Protein AF-A0A1Y2HPD4-F1 (afdb_monomer_lite)

pLDDT: mean 91.32, std 12.82, range [37.84, 98.69]

Sequence (115 aa):
SNASTSTDLTPRTFRANPGFVDLLHATLREHAHLDPELVALAEHQKIGWLHLADARNPPPWGRIPDPDDIVGSVLIGDNGKIVPGSYQRMPTHRLVSGQGLFVLSAYLHGKLVEQ

Structure (mmCIF, N/CA/C/O backbone):
data_AF-A0A1Y2HPD4-F1
#
_entry.id   AF-A0A1Y2HPD4-F1
#
loop_
_atom_site.group_PDB
_atom_site.id
_atom_site.type_symbol
_atom_site.label_atom_id
_atom_site.label_alt_id
_atom_site.label_comp_id
_atom_site.label_asym_id
_atom_site.label_entity_id
_atom_site.label_seq_id
_atom_site.pdbx_PDB_ins_code
_atom_site.Cartn_x
_atom_site.Cartn_y
_atom_site.Cartn_z
_atom_site.occupancy
_atom_site.B_iso_or_equiv
_atom_site.auth_seq_id
_atom_site.auth_comp_id
_atom_site.auth_asym_id
_atom_site.auth_atom_id
_atom_site.pdbx_PDB_model_num
ATOM 1 N N . SER A 1 1 ? -18.745 15.132 37.883 1.00 39.41 1 SER A N 1
ATOM 2 C CA . SER A 1 1 ? -18.131 13.896 37.364 1.00 39.41 1 SER A CA 1
ATOM 3 C C . SER A 1 1 ? -18.047 14.014 35.852 1.00 39.41 1 SER A C 1
ATOM 5 O O . SER A 1 1 ? -19.057 13.868 35.181 1.00 39.41 1 SER A O 1
ATOM 7 N N . ASN A 1 2 ? -16.879 14.360 35.307 1.00 37.84 2 ASN A N 1
ATOM 8 C CA . ASN A 1 2 ? -16.682 14.352 33.856 1.00 37.84 2 ASN A CA 1
ATOM 9 C C . ASN A 1 2 ? -16.392 12.915 33.429 1.00 37.84 2 ASN A C 1
ATOM 11 O O . ASN A 1 2 ? -15.346 12.368 33.767 1.00 37.84 2 ASN A O 1
ATOM 15 N N . ALA A 1 3 ? -17.345 12.295 32.738 1.00 42.41 3 ALA A N 1
ATOM 16 C CA . ALA A 1 3 ? -17.123 11.033 32.058 1.00 42.41 3 ALA A CA 1
ATOM 17 C C . ALA A 1 3 ? -16.215 11.304 30.853 1.00 42.41 3 ALA A C 1
ATOM 19 O O . ALA A 1 3 ? -16.660 11.826 29.835 1.00 42.41 3 ALA A O 1
ATOM 20 N N . SER A 1 4 ? -14.930 10.991 30.988 1.00 45.44 4 SER A N 1
ATOM 21 C CA . SER A 1 4 ? -14.013 10.926 29.856 1.00 45.44 4 SER A CA 1
ATOM 22 C C . SER A 1 4 ? -14.484 9.803 28.933 1.00 45.44 4 SER A C 1
ATOM 24 O O . SER A 1 4 ? -14.279 8.627 29.232 1.00 45.44 4 SER A O 1
ATOM 26 N N . THR A 1 5 ? -15.138 10.137 27.820 1.00 44.66 5 THR A N 1
ATOM 27 C CA . THR A 1 5 ? -15.366 9.201 26.712 1.00 44.66 5 THR A CA 1
ATOM 28 C C . THR A 1 5 ? -14.022 8.909 26.060 1.00 44.66 5 THR A C 1
ATOM 30 O O . THR A 1 5 ? -13.652 9.525 25.060 1.00 44.66 5 THR A O 1
ATOM 33 N N . SER A 1 6 ? -13.259 7.996 26.662 1.00 49.34 6 SER A N 1
ATOM 34 C CA . SER A 1 6 ? -12.115 7.374 26.007 1.00 49.34 6 SER A CA 1
ATOM 35 C C . SER A 1 6 ? -12.643 6.641 24.778 1.00 49.34 6 SER A C 1
ATOM 37 O O . SER A 1 6 ? -13.190 5.543 24.868 1.00 49.34 6 SER A O 1
ATOM 39 N N . THR A 1 7 ? -12.557 7.303 23.628 1.00 59.41 7 THR A N 1
ATOM 40 C CA . THR A 1 7 ? -12.887 6.730 22.322 1.00 59.41 7 THR A CA 1
ATOM 41 C C . THR A 1 7 ? -11.646 5.991 21.845 1.00 59.41 7 THR A C 1
ATOM 43 O O . THR A 1 7 ? -11.027 6.367 20.856 1.00 59.41 7 THR A O 1
ATOM 46 N N . ASP A 1 8 ? -11.205 5.013 22.635 1.00 72.50 8 ASP A N 1
ATOM 47 C CA . ASP A 1 8 ? -9.961 4.304 22.376 1.00 72.50 8 ASP A CA 1
ATOM 48 C C . ASP A 1 8 ? -10.160 3.464 21.108 1.00 72.50 8 ASP A C 1
ATOM 50 O O . ASP A 1 8 ? -10.920 2.482 21.090 1.00 72.50 8 ASP A O 1
ATOM 54 N N . LEU A 1 9 ? -9.566 3.919 20.002 1.00 82.75 9 LEU A N 1
ATOM 55 C CA . LEU A 1 9 ? -9.619 3.247 18.710 1.00 82.75 9 LEU A CA 1
ATOM 56 C C . LEU A 1 9 ? -8.718 2.013 18.787 1.00 82.75 9 LEU A C 1
ATOM 58 O O . LEU A 1 9 ? -7.550 2.042 18.416 1.00 82.75 9 LEU A O 1
ATOM 62 N N . THR A 1 10 ? -9.274 0.918 19.296 1.00 89.12 10 THR A N 1
ATOM 63 C CA . THR A 1 10 ? -8.575 -0.361 19.441 1.00 89.12 10 THR A CA 1
ATOM 64 C C . THR A 1 10 ? -9.085 -1.364 18.409 1.00 89.12 10 THR A C 1
ATOM 66 O O . THR A 1 10 ? -10.231 -1.257 17.957 1.00 89.12 10 THR A O 1
ATOM 69 N N . PRO A 1 11 ? -8.327 -2.432 18.102 1.00 89.88 11 PRO A N 1
ATOM 70 C CA . PRO A 1 11 ? -8.824 -3.515 17.250 1.00 89.88 11 PRO A CA 1
ATOM 71 C C . PRO A 1 11 ? -10.131 -4.149 17.752 1.00 89.88 11 PRO A C 1
ATOM 73 O O . PRO A 1 11 ? -10.902 -4.693 16.968 1.00 89.88 11 PRO A O 1
ATOM 76 N N . ARG A 1 12 ? -10.393 -4.094 19.066 1.00 91.56 12 ARG A N 1
ATOM 77 C CA . ARG A 1 12 ? -11.596 -4.664 19.690 1.00 91.56 12 ARG A CA 1
ATOM 78 C C . ARG A 1 12 ? -12.839 -3.811 19.426 1.00 91.56 12 ARG A C 1
ATOM 80 O O . ARG A 1 12 ? -13.922 -4.354 19.185 1.00 91.56 12 ARG A O 1
ATOM 87 N N . THR A 1 13 ? -12.688 -2.494 19.522 1.00 90.75 13 THR A N 1
ATOM 88 C CA . THR A 1 13 ? -13.777 -1.512 19.411 1.00 90.75 13 THR A CA 1
ATOM 89 C C . THR A 1 13 ? -14.010 -1.068 17.970 1.00 90.75 13 THR A C 1
ATOM 91 O O . THR A 1 13 ? -15.122 -0.672 17.632 1.00 90.75 13 THR A O 1
ATOM 94 N N . PHE A 1 14 ? -13.010 -1.205 17.097 1.00 92.56 14 PHE A N 1
ATOM 95 C CA . PHE A 1 14 ? -13.132 -0.872 15.687 1.00 92.56 14 PHE A CA 1
ATOM 96 C C . PHE A 1 14 ? -14.069 -1.827 14.933 1.00 92.56 14 PHE A C 1
ATOM 98 O O . PHE A 1 14 ? -14.104 -3.044 15.155 1.00 92.56 14 PHE A O 1
ATOM 105 N N . ARG A 1 15 ? -14.835 -1.260 14.003 1.00 93.50 15 ARG A N 1
ATOM 106 C CA . ARG A 1 15 ? -15.632 -1.983 13.012 1.00 93.50 15 ARG A CA 1
ATOM 107 C C . ARG A 1 15 ? -15.324 -1.368 11.657 1.00 93.50 15 ARG A C 1
ATOM 109 O O . ARG A 1 15 ? -15.617 -0.197 11.437 1.00 93.50 15 ARG A O 1
ATOM 116 N N . ALA A 1 16 ? -14.707 -2.150 10.777 1.00 92.50 16 ALA A N 1
ATOM 117 C CA . ALA A 1 16 ? -14.410 -1.693 9.428 1.00 92.50 16 ALA A CA 1
ATOM 118 C C . ALA A 1 16 ? -15.716 -1.446 8.664 1.00 92.50 16 ALA A C 1
ATOM 120 O O . ALA A 1 16 ? -16.632 -2.266 8.724 1.00 92.50 16 ALA A O 1
ATOM 121 N N . ASN A 1 17 ? -15.784 -0.337 7.931 1.00 96.12 17 ASN A N 1
ATOM 122 C CA . ASN A 1 17 ? -16.832 -0.116 6.944 1.00 96.12 17 ASN A CA 1
ATOM 123 C C . ASN A 1 17 ? -16.455 -0.892 5.666 1.00 96.12 17 ASN A C 1
ATOM 125 O O . ASN A 1 17 ? -15.442 -0.545 5.057 1.00 96.12 17 ASN A O 1
ATOM 129 N N . PRO A 1 18 ? -17.226 -1.913 5.243 1.00 96.38 18 PRO A N 1
ATOM 130 C CA . PRO A 1 18 ? -16.889 -2.709 4.063 1.00 96.38 18 PRO A CA 1
ATOM 131 C C . PRO A 1 18 ? -16.749 -1.868 2.792 1.00 96.38 18 PRO A C 1
ATOM 133 O O . PRO A 1 18 ? -15.797 -2.061 2.049 1.00 96.38 18 PRO A O 1
ATOM 136 N N . GLY A 1 19 ? -17.621 -0.873 2.594 1.00 97.88 19 GLY A N 1
ATOM 137 C CA . GLY A 1 19 ? -17.544 0.013 1.430 1.00 97.88 19 GLY A CA 1
ATOM 138 C C . GLY A 1 19 ? -16.269 0.857 1.418 1.00 97.88 19 GLY A C 1
ATOM 139 O O . GLY A 1 19 ? -15.675 1.061 0.365 1.00 97.88 19 GLY A O 1
ATOM 140 N N . PHE A 1 20 ? -15.793 1.282 2.592 1.00 97.25 20 PHE A N 1
ATOM 141 C CA . PHE A 1 20 ? -14.497 1.955 2.701 1.00 97.25 20 PHE A CA 1
ATOM 142 C C . PHE A 1 20 ? -13.330 1.005 2.410 1.00 97.25 20 PHE A C 1
ATOM 144 O O . PHE A 1 20 ? -12.379 1.396 1.746 1.00 97.25 20 PHE A O 1
ATOM 151 N N . VAL A 1 21 ? -13.388 -0.239 2.896 1.00 97.44 21 VAL A N 1
ATOM 152 C CA . VAL A 1 21 ? -12.351 -1.248 2.619 1.00 97.44 21 VAL A CA 1
ATOM 153 C C . VAL A 1 21 ? -12.268 -1.539 1.119 1.00 97.44 21 VAL A C 1
ATOM 155 O O . VAL A 1 21 ? -11.171 -1.608 0.565 1.00 97.44 21 VAL A O 1
ATOM 158 N N . ASP A 1 22 ? -13.414 -1.670 0.453 1.00 97.88 22 ASP A N 1
ATOM 159 C CA . ASP A 1 22 ? -13.475 -1.881 -0.992 1.00 97.88 22 ASP A CA 1
ATOM 160 C C . ASP A 1 22 ? -12.915 -0.676 -1.753 1.00 97.88 22 ASP A C 1
ATOM 162 O O . ASP A 1 22 ? -12.083 -0.859 -2.645 1.00 97.88 22 ASP A O 1
ATOM 166 N N . LEU A 1 23 ? -13.294 0.543 -1.351 1.00 98.44 23 LEU A N 1
ATOM 167 C CA . LEU A 1 23 ? -12.760 1.782 -1.913 1.00 98.44 23 LEU A CA 1
ATOM 168 C C . LEU A 1 23 ? -11.238 1.861 -1.757 1.00 98.44 23 LEU A C 1
ATOM 170 O O . LEU A 1 23 ? -10.535 2.039 -2.746 1.00 98.44 23 LEU A O 1
ATOM 174 N N . LEU A 1 24 ? -10.725 1.640 -0.541 1.00 98.50 24 LEU A N 1
ATOM 175 C CA . LEU A 1 24 ? -9.294 1.623 -0.243 1.00 98.50 24 LEU A CA 1
ATOM 176 C C . LEU A 1 24 ? -8.545 0.696 -1.204 1.00 98.50 24 LEU A C 1
ATOM 178 O O . LEU A 1 24 ? -7.591 1.110 -1.859 1.00 98.50 24 LEU A O 1
ATOM 182 N N . HIS A 1 25 ? -8.970 -0.561 -1.318 1.00 98.38 25 HIS A N 1
ATOM 183 C CA . HIS A 1 25 ? -8.268 -1.520 -2.168 1.00 98.38 25 HIS A CA 1
ATOM 184 C C . HIS A 1 25 ? -8.467 -1.262 -3.669 1.00 98.38 25 HIS A C 1
ATOM 186 O O . HIS A 1 25 ? -7.591 -1.630 -4.455 1.00 98.38 25 HIS A O 1
ATOM 192 N N . ALA A 1 26 ? -9.572 -0.634 -4.083 1.00 98.56 26 ALA A N 1
ATOM 193 C CA . ALA A 1 26 ? -9.756 -0.172 -5.456 1.00 98.56 26 ALA A CA 1
ATOM 194 C C . ALA A 1 26 ? -8.772 0.958 -5.796 1.00 98.56 26 ALA A C 1
ATOM 196 O O . ALA A 1 26 ? -8.032 0.827 -6.771 1.00 98.56 26 ALA A O 1
ATOM 197 N N . THR A 1 27 ? -8.660 1.980 -4.941 1.00 98.69 27 THR A N 1
ATOM 198 C CA . THR A 1 27 ? -7.684 3.073 -5.079 1.00 98.69 27 THR A CA 1
ATOM 199 C C . THR A 1 27 ? -6.256 2.540 -5.154 1.00 98.69 27 THR A C 1
ATOM 201 O O . THR A 1 27 ? -5.488 2.932 -6.031 1.00 98.69 27 THR A O 1
ATOM 204 N N . LEU A 1 28 ? -5.881 1.604 -4.274 1.00 98.62 28 LEU A N 1
ATOM 205 C CA . LEU A 1 28 ? -4.542 1.007 -4.300 1.00 98.62 28 LEU A CA 1
ATOM 206 C C . LEU A 1 28 ? -4.292 0.220 -5.591 1.00 98.62 28 LEU A C 1
ATOM 208 O O . LEU A 1 28 ? -3.212 0.320 -6.170 1.00 98.62 28 LEU A O 1
ATOM 212 N N . ARG A 1 29 ? -5.288 -0.523 -6.087 1.00 98.69 29 ARG A N 1
ATOM 213 C CA . ARG A 1 29 ? -5.174 -1.224 -7.372 1.00 98.69 29 ARG A CA 1
ATOM 214 C C . ARG A 1 29 ? -4.967 -0.274 -8.540 1.00 98.69 29 ARG A C 1
ATOM 216 O O . ARG A 1 29 ? -4.171 -0.581 -9.428 1.00 98.69 29 ARG A O 1
ATOM 223 N N . GLU A 1 30 ? -5.669 0.847 -8.530 1.00 98.62 30 GLU A N 1
ATOM 224 C CA . GLU A 1 30 ? -5.590 1.844 -9.586 1.00 98.62 30 GLU A CA 1
ATOM 225 C C . GLU A 1 30 ? -4.284 2.642 -9.530 1.00 98.62 30 GLU A C 1
ATOM 227 O O . GLU A 1 30 ? -3.693 2.900 -10.573 1.00 98.62 30 GLU A O 1
ATOM 232 N N . HIS A 1 31 ? -3.773 2.971 -8.341 1.00 98.69 31 HIS A N 1
ATOM 233 C CA . HIS A 1 31 ? -2.720 3.982 -8.209 1.00 98.69 31 HIS A CA 1
ATOM 234 C C . HIS A 1 31 ? -1.376 3.490 -7.656 1.00 98.69 31 HIS A C 1
ATOM 236 O O . HIS A 1 31 ? -0.389 4.199 -7.825 1.00 98.69 31 HIS A O 1
ATOM 242 N N . ALA A 1 32 ? -1.263 2.293 -7.065 1.00 98.62 32 ALA A N 1
ATOM 243 C CA . ALA A 1 32 ? -0.000 1.829 -6.457 1.00 98.62 32 ALA A CA 1
ATOM 244 C C . ALA A 1 32 ? 1.202 1.863 -7.415 1.00 98.62 32 ALA A C 1
ATOM 246 O O . ALA A 1 32 ? 2.312 2.196 -7.023 1.00 98.62 32 ALA A O 1
ATOM 247 N N . HIS A 1 33 ? 0.984 1.568 -8.694 1.00 98.50 33 HIS A N 1
ATOM 248 C CA . HIS A 1 33 ? 2.040 1.577 -9.707 1.00 98.50 33 HIS A CA 1
ATOM 249 C C . HIS A 1 33 ? 2.600 2.978 -10.037 1.00 98.50 33 HIS A C 1
ATOM 251 O O . HIS A 1 33 ? 3.599 3.074 -10.746 1.00 98.50 33 HIS A O 1
ATOM 257 N N . LEU A 1 34 ? 1.959 4.044 -9.547 1.00 98.50 34 LEU A N 1
ATOM 258 C CA . LEU A 1 34 ? 2.347 5.444 -9.736 1.00 98.50 34 LEU A CA 1
ATOM 259 C C . LEU A 1 34 ? 2.918 6.083 -8.460 1.00 98.50 34 LEU A C 1
ATOM 261 O O . LEU A 1 34 ? 3.301 7.251 -8.496 1.00 98.50 34 LEU A O 1
ATOM 265 N N . ASP A 1 35 ? 2.961 5.349 -7.345 1.00 98.62 35 ASP A N 1
ATOM 266 C CA . ASP A 1 35 ? 3.530 5.839 -6.090 1.00 98.62 35 A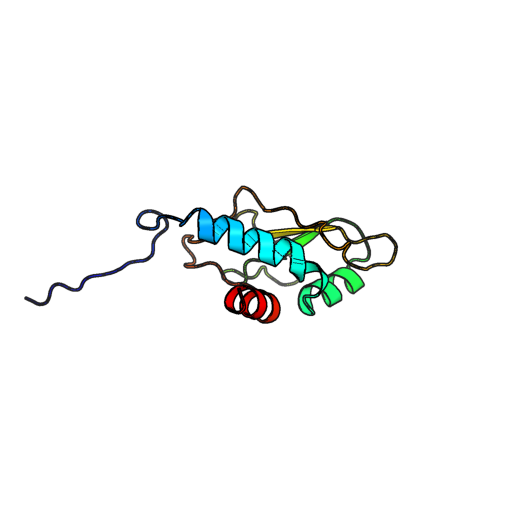SP A CA 1
ATOM 267 C C . ASP A 1 35 ? 5.050 6.034 -6.239 1.00 98.62 35 ASP A C 1
ATOM 269 O O . ASP A 1 35 ? 5.755 5.049 -6.477 1.00 98.62 35 ASP A O 1
ATOM 273 N N . PRO A 1 36 ? 5.583 7.264 -6.084 1.00 98.19 36 PRO A N 1
ATOM 274 C CA . PRO A 1 36 ? 7.011 7.530 -6.240 1.00 98.19 36 PRO A CA 1
ATOM 275 C C . PRO A 1 36 ? 7.912 6.664 -5.350 1.00 98.19 36 PRO A C 1
ATOM 277 O O . PRO A 1 36 ? 8.997 6.276 -5.784 1.00 98.19 36 PRO A O 1
ATOM 280 N N . GLU A 1 37 ? 7.474 6.331 -4.132 1.00 95.94 37 GLU A N 1
ATOM 281 C CA . GLU A 1 37 ? 8.251 5.495 -3.210 1.00 95.94 37 GLU A CA 1
ATOM 282 C C . GLU A 1 37 ? 8.311 4.047 -3.710 1.00 95.94 37 GLU A C 1
ATOM 284 O O . GLU A 1 37 ? 9.385 3.443 -3.759 1.00 95.94 37 GLU A O 1
ATOM 289 N N . LEU A 1 38 ? 7.179 3.500 -4.164 1.00 97.19 38 LEU A N 1
ATOM 290 C CA . LEU A 1 38 ? 7.129 2.145 -4.720 1.00 97.19 38 LEU A CA 1
ATOM 291 C C . LEU A 1 38 ? 7.868 2.055 -6.055 1.00 97.19 38 LEU A C 1
ATOM 293 O O . LEU A 1 38 ? 8.534 1.055 -6.311 1.00 97.19 38 LEU A O 1
ATOM 297 N N . VAL A 1 39 ? 7.786 3.091 -6.892 1.00 98.06 39 VAL A N 1
ATOM 298 C CA . VAL A 1 39 ? 8.531 3.171 -8.154 1.00 98.06 39 VAL A CA 1
ATOM 299 C C . VAL A 1 39 ? 10.036 3.127 -7.886 1.00 98.06 39 VAL A C 1
ATOM 301 O O . VAL A 1 39 ? 10.725 2.301 -8.482 1.00 98.06 39 VAL A O 1
ATOM 304 N N . ALA A 1 40 ? 10.542 3.926 -6.944 1.00 95.81 40 ALA A N 1
ATOM 305 C CA . ALA A 1 40 ? 11.960 3.914 -6.583 1.00 95.81 40 ALA A CA 1
ATOM 306 C C . ALA A 1 40 ? 12.413 2.549 -6.024 1.00 95.81 40 ALA A C 1
ATOM 308 O O . ALA A 1 40 ? 13.491 2.053 -6.364 1.00 95.81 40 ALA A O 1
ATOM 309 N N . LEU A 1 41 ? 11.581 1.901 -5.201 1.00 94.69 41 LEU A N 1
ATOM 310 C CA . LEU A 1 41 ? 11.856 0.555 -4.686 1.00 94.69 41 LEU A CA 1
ATOM 311 C C . LEU A 1 41 ? 11.843 -0.507 -5.793 1.00 94.69 41 LEU A C 1
ATOM 313 O O . LEU A 1 41 ? 12.715 -1.377 -5.814 1.00 94.69 41 LEU A O 1
ATOM 317 N N . ALA A 1 42 ? 10.903 -0.431 -6.737 1.00 96.62 42 ALA A N 1
ATOM 318 C CA . ALA A 1 42 ? 10.842 -1.334 -7.882 1.00 96.62 42 ALA A CA 1
ATOM 319 C C . ALA A 1 42 ? 12.078 -1.191 -8.781 1.00 96.62 42 ALA A C 1
ATOM 321 O O . ALA A 1 42 ? 12.682 -2.194 -9.171 1.00 96.62 42 ALA A O 1
ATOM 322 N N . GLU A 1 43 ? 12.519 0.045 -9.026 1.00 94.25 43 GLU A N 1
ATOM 323 C CA . GLU A 1 43 ? 13.754 0.327 -9.755 1.00 94.25 43 GLU A CA 1
ATOM 324 C C . GLU A 1 43 ? 14.988 -0.240 -9.050 1.00 94.25 43 GLU A C 1
ATOM 326 O O . GLU A 1 43 ? 15.942 -0.631 -9.725 1.00 94.25 43 GLU A O 1
ATOM 331 N N . HIS A 1 44 ? 14.988 -0.321 -7.719 1.00 92.94 44 HIS A N 1
ATOM 332 C CA . HIS A 1 44 ? 16.064 -0.952 -6.961 1.00 92.94 44 HIS A CA 1
ATOM 333 C C . HIS A 1 44 ? 15.995 -2.490 -7.011 1.00 92.94 44 HIS A C 1
ATOM 335 O O . HIS A 1 44 ? 16.999 -3.133 -7.315 1.00 92.94 44 HIS A O 1
ATOM 341 N N . GLN A 1 45 ? 14.821 -3.082 -6.763 1.00 93.38 45 GLN A N 1
ATOM 342 C CA . GLN A 1 45 ? 14.618 -4.537 -6.664 1.00 93.38 45 GLN A CA 1
ATOM 343 C C . GLN A 1 45 ? 14.618 -5.263 -8.024 1.00 93.38 45 GLN A C 1
ATOM 345 O O . GLN A 1 45 ? 14.974 -6.439 -8.097 1.00 93.38 45 GLN A O 1
ATOM 350 N N . LYS A 1 46 ? 14.250 -4.572 -9.109 1.00 92.75 46 LYS A N 1
ATOM 351 C CA . LYS A 1 46 ? 14.201 -5.038 -10.509 1.00 92.75 46 LYS A CA 1
ATOM 352 C C . LYS A 1 46 ? 13.114 -6.047 -10.878 1.00 92.75 46 LYS A C 1
ATOM 354 O O . LYS A 1 46 ? 12.583 -5.910 -11.970 1.00 92.75 46 LYS A O 1
ATOM 359 N N . ILE A 1 47 ? 12.790 -7.042 -10.050 1.00 94.88 47 ILE A N 1
ATOM 360 C CA . ILE A 1 47 ? 11.798 -8.084 -10.392 1.00 94.88 47 ILE A CA 1
ATOM 361 C C . ILE A 1 47 ? 11.063 -8.636 -9.162 1.00 94.88 47 ILE A C 1
ATOM 363 O O . ILE A 1 47 ? 11.517 -8.509 -8.023 1.00 94.88 47 ILE A O 1
ATOM 367 N N . GLY A 1 48 ? 9.948 -9.328 -9.409 1.00 96.50 48 GLY A N 1
ATOM 368 C CA . GLY A 1 48 ? 9.213 -10.086 -8.395 1.00 96.50 48 GLY A CA 1
ATOM 369 C C . GLY A 1 48 ? 8.129 -9.267 -7.701 1.00 96.50 48 GLY A C 1
ATOM 370 O O . GLY A 1 48 ? 7.676 -8.255 -8.223 1.00 96.50 48 GLY A O 1
ATOM 371 N N . TRP A 1 49 ? 7.673 -9.725 -6.538 1.00 97.19 49 TRP A N 1
ATOM 372 C CA . TRP A 1 49 ? 6.654 -9.016 -5.765 1.00 97.19 49 TRP A CA 1
ATOM 373 C C . TRP A 1 49 ? 7.292 -7.959 -4.865 1.00 97.19 49 TRP A C 1
ATOM 375 O O . TRP A 1 49 ? 8.288 -8.227 -4.193 1.00 97.19 49 TRP A O 1
ATOM 385 N N . LEU A 1 50 ? 6.699 -6.769 -4.850 1.00 96.62 50 LEU A N 1
ATOM 386 C CA . LEU A 1 50 ? 7.052 -5.657 -3.976 1.00 96.62 50 LEU A CA 1
ATOM 387 C C . LEU A 1 50 ? 5.916 -5.414 -2.984 1.00 96.62 50 LEU A C 1
ATOM 389 O O . LEU A 1 50 ? 4.755 -5.298 -3.380 1.00 96.62 50 LEU A O 1
ATOM 393 N N . HIS A 1 51 ? 6.253 -5.326 -1.701 1.00 96.12 51 HIS A N 1
ATOM 394 C CA . HIS A 1 51 ? 5.286 -5.106 -0.630 1.00 96.12 51 HIS A CA 1
ATOM 395 C C . HIS A 1 51 ? 5.035 -3.615 -0.393 1.00 96.12 51 HIS A C 1
ATOM 397 O O . HIS A 1 51 ? 5.970 -2.826 -0.277 1.00 96.12 51 HIS A O 1
ATOM 403 N N . LEU A 1 52 ? 3.758 -3.253 -0.275 1.00 96.19 52 LEU A N 1
ATOM 404 C CA . LEU A 1 52 ? 3.303 -1.951 0.194 1.00 96.19 52 LEU A CA 1
ATOM 405 C C . LEU A 1 52 ? 3.246 -2.000 1.719 1.00 96.19 52 LEU A C 1
ATOM 407 O O . LEU A 1 52 ? 2.324 -2.598 2.280 1.00 96.19 52 LEU A O 1
ATOM 411 N N . ALA A 1 53 ? 4.242 -1.412 2.375 1.00 94.69 53 ALA A N 1
ATOM 412 C CA . ALA A 1 53 ? 4.298 -1.349 3.830 1.00 94.69 53 ALA A CA 1
ATOM 413 C C . ALA A 1 53 ? 3.217 -0.410 4.390 1.00 94.69 53 ALA A C 1
ATOM 415 O O . ALA A 1 53 ? 2.915 0.631 3.807 1.00 94.69 53 ALA A O 1
ATOM 416 N N . ASP A 1 54 ? 2.653 -0.776 5.537 1.00 95.81 54 ASP A N 1
ATOM 417 C CA . ASP A 1 54 ? 1.855 0.121 6.363 1.00 95.81 54 ASP A CA 1
ATOM 418 C C . ASP A 1 54 ? 2.801 1.057 7.123 1.00 95.81 54 ASP A C 1
ATOM 420 O O . ASP A 1 54 ? 3.570 0.632 7.990 1.00 95.81 54 ASP A O 1
ATOM 424 N N . ALA A 1 55 ? 2.748 2.350 6.806 1.00 94.19 55 ALA A N 1
ATOM 425 C CA . ALA A 1 55 ? 3.653 3.340 7.376 1.00 94.19 55 ALA A CA 1
ATOM 426 C C . ALA A 1 55 ? 3.397 3.609 8.872 1.00 94.19 55 ALA A C 1
ATOM 428 O O . ALA A 1 55 ? 4.161 4.349 9.492 1.00 94.19 55 ALA A O 1
ATOM 429 N N . ARG A 1 56 ? 2.368 2.995 9.482 1.00 93.56 56 ARG A N 1
ATOM 430 C CA . ARG A 1 56 ? 2.158 3.046 10.938 1.00 93.56 56 ARG A CA 1
ATOM 431 C C . ARG A 1 56 ? 3.278 2.346 11.713 1.00 93.56 56 ARG A C 1
ATOM 433 O O . ARG A 1 56 ? 3.545 2.708 12.853 1.00 93.56 56 ARG A O 1
ATOM 440 N N . ASN A 1 57 ? 3.891 1.323 11.111 1.00 90.81 57 ASN A N 1
ATOM 441 C CA . ASN A 1 57 ? 4.962 0.529 11.703 1.00 90.81 57 ASN A CA 1
ATOM 442 C C . ASN A 1 57 ? 6.010 0.206 10.624 1.00 90.81 57 ASN A C 1
ATOM 444 O O . ASN A 1 57 ? 6.045 -0.909 10.097 1.00 90.81 57 ASN A O 1
ATOM 448 N N . PRO A 1 58 ? 6.833 1.195 10.233 1.00 83.81 58 PRO A N 1
ATOM 449 C CA . PRO A 1 58 ? 7.792 1.016 9.155 1.00 83.81 58 PRO A CA 1
ATOM 450 C C . PRO A 1 58 ? 8.858 -0.020 9.549 1.00 83.81 58 PRO A C 1
ATOM 452 O O . PRO A 1 58 ? 9.366 0.017 10.676 1.00 83.81 58 PRO A O 1
ATOM 455 N N . PRO A 1 59 ? 9.244 -0.934 8.641 1.00 82.69 59 PRO A N 1
ATOM 456 C CA . PRO A 1 59 ? 10.273 -1.915 8.943 1.00 82.69 59 PRO A CA 1
ATOM 457 C C . PRO A 1 59 ? 11.637 -1.232 9.139 1.00 82.69 59 PRO A C 1
ATOM 459 O O . PRO A 1 59 ? 11.914 -0.190 8.535 1.00 82.69 59 PRO A O 1
ATOM 462 N N . PRO A 1 60 ? 12.551 -1.843 9.912 1.00 85.00 60 PRO A N 1
ATOM 463 C CA . PRO A 1 60 ? 13.952 -1.445 9.896 1.00 85.00 60 PRO A CA 1
ATOM 464 C C . PRO A 1 60 ? 14.530 -1.484 8.473 1.00 85.00 60 PRO A C 1
ATOM 466 O O . PRO A 1 60 ? 14.113 -2.292 7.642 1.00 85.00 60 PRO A O 1
ATOM 469 N N . TRP A 1 61 ? 15.537 -0.649 8.199 1.00 78.75 61 TRP A N 1
ATOM 470 C CA . TRP A 1 61 ? 16.149 -0.558 6.870 1.00 78.75 61 TRP A CA 1
ATOM 471 C C . TRP A 1 61 ? 16.585 -1.930 6.329 1.00 78.75 61 TRP A C 1
ATOM 473 O O . TRP A 1 61 ? 17.298 -2.681 7.000 1.00 78.75 61 TRP A O 1
ATOM 483 N N . GLY A 1 62 ? 16.159 -2.251 5.105 1.00 77.19 62 GLY A N 1
ATOM 484 C CA . GLY A 1 62 ? 16.481 -3.514 4.434 1.00 77.19 62 GLY A CA 1
ATOM 485 C C . GLY A 1 62 ? 15.741 -4.746 4.972 1.00 77.19 62 GLY A C 1
ATOM 486 O O . GLY A 1 62 ? 16.106 -5.866 4.617 1.00 77.19 62 GLY A O 1
ATOM 487 N N . ARG A 1 63 ? 14.725 -4.578 5.830 1.00 84.56 63 ARG A N 1
ATOM 488 C CA . ARG A 1 63 ? 13.868 -5.669 6.316 1.00 84.56 63 ARG A CA 1
ATOM 489 C C . ARG A 1 63 ? 12.512 -5.668 5.615 1.00 84.56 63 ARG A C 1
ATOM 491 O O . ARG A 1 63 ? 11.998 -4.630 5.212 1.00 84.56 63 ARG A O 1
ATOM 498 N N . ILE A 1 64 ? 11.934 -6.860 5.506 1.00 84.19 64 ILE A N 1
ATOM 499 C CA . ILE A 1 64 ? 10.550 -7.062 5.070 1.00 84.19 64 ILE A CA 1
ATOM 500 C C . ILE A 1 64 ? 9.632 -6.730 6.264 1.00 84.19 64 ILE A C 1
ATOM 502 O O . ILE A 1 64 ? 9.969 -7.153 7.374 1.00 84.19 64 ILE A O 1
ATOM 506 N N . PRO A 1 65 ? 8.521 -5.986 6.077 1.00 86.19 65 PRO A N 1
ATOM 507 C CA . PRO A 1 65 ? 7.542 -5.768 7.143 1.00 86.19 65 PRO A CA 1
ATOM 508 C C . PRO A 1 65 ? 6.906 -7.082 7.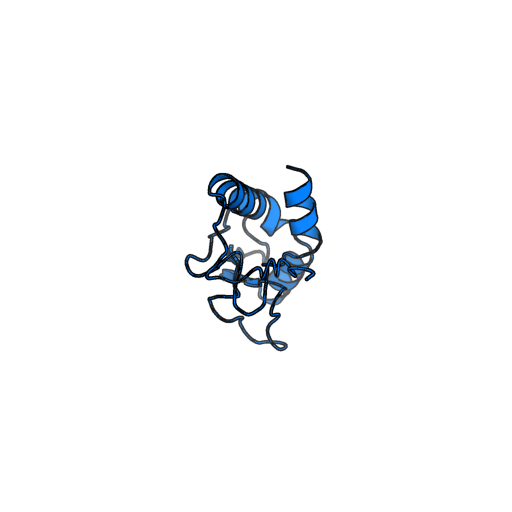612 1.00 86.19 65 PRO A C 1
ATOM 510 O O . PRO A 1 65 ? 6.836 -8.055 6.857 1.00 86.19 65 PRO A O 1
ATOM 513 N N . ASP A 1 66 ? 6.386 -7.100 8.837 1.00 87.62 66 ASP A N 1
ATOM 514 C CA . ASP A 1 66 ? 5.557 -8.217 9.289 1.00 87.62 66 ASP A CA 1
ATOM 515 C C . ASP A 1 66 ? 4.279 -8.320 8.430 1.00 87.62 66 ASP A C 1
ATOM 517 O O . ASP A 1 66 ? 3.786 -7.299 7.946 1.00 87.62 66 ASP A O 1
ATOM 521 N N . PRO A 1 67 ? 3.685 -9.517 8.247 1.00 85.19 67 PRO A N 1
ATOM 522 C CA . PRO A 1 67 ? 2.490 -9.686 7.411 1.00 85.19 67 PRO A CA 1
ATOM 523 C C . PRO A 1 67 ? 1.302 -8.790 7.787 1.00 85.19 67 PRO A C 1
ATOM 525 O O . PRO A 1 67 ? 0.491 -8.449 6.926 1.00 85.19 67 PRO A O 1
ATOM 528 N N . ASP A 1 68 ? 1.182 -8.409 9.060 1.00 86.06 68 ASP A N 1
ATOM 529 C CA . ASP A 1 68 ? 0.123 -7.518 9.547 1.00 86.06 68 ASP A CA 1
ATOM 530 C C . ASP A 1 68 ? 0.363 -6.046 9.162 1.00 86.06 68 ASP A C 1
ATOM 532 O O . ASP A 1 68 ? -0.589 -5.262 9.139 1.00 86.06 68 ASP A O 1
ATOM 536 N N . ASP A 1 69 ? 1.600 -5.689 8.804 1.00 91.31 69 ASP A N 1
ATOM 537 C CA . ASP A 1 69 ? 2.052 -4.351 8.400 1.00 91.31 69 ASP A CA 1
ATOM 538 C C . ASP A 1 69 ? 2.379 -4.275 6.899 1.00 91.31 69 ASP A C 1
ATOM 540 O O . ASP A 1 69 ? 3.101 -3.393 6.434 1.00 91.31 69 ASP A O 1
ATOM 544 N N . ILE A 1 70 ? 1.811 -5.188 6.110 1.00 95.81 70 ILE A N 1
ATOM 545 C CA . ILE A 1 70 ? 1.800 -5.130 4.648 1.00 95.81 70 ILE A CA 1
ATOM 546 C C . ILE A 1 70 ? 0.364 -4.868 4.214 1.00 95.81 70 ILE A C 1
ATOM 548 O O . ILE A 1 70 ? -0.494 -5.714 4.418 1.00 95.81 70 ILE A O 1
ATOM 552 N N . VAL A 1 71 ? 0.084 -3.732 3.575 1.00 97.31 71 VAL A N 1
ATOM 553 C CA . VAL A 1 71 ? -1.263 -3.405 3.063 1.00 97.31 71 VAL A CA 1
ATOM 554 C C . VAL A 1 71 ? -1.607 -4.264 1.839 1.00 97.31 71 VAL A C 1
ATOM 556 O O . VAL A 1 71 ? -2.752 -4.655 1.599 1.00 97.31 71 VAL A O 1
ATOM 559 N N . GLY A 1 72 ? -0.601 -4.570 1.027 1.00 97.81 72 GLY A N 1
ATOM 560 C CA . GLY A 1 72 ? -0.722 -5.414 -0.153 1.00 97.81 72 GLY A CA 1
ATOM 561 C C . GLY A 1 72 ? 0.597 -5.524 -0.898 1.00 97.81 72 GLY A C 1
ATOM 562 O O . GLY A 1 72 ? 1.639 -5.113 -0.399 1.00 97.81 72 GLY A O 1
ATOM 563 N N . SER A 1 73 ? 0.562 -6.107 -2.089 1.00 98.25 73 SER A N 1
ATOM 564 C CA . SER A 1 73 ? 1.749 -6.283 -2.929 1.00 98.25 73 SER A CA 1
ATOM 565 C C . SER A 1 73 ? 1.448 -5.960 -4.381 1.00 98.25 73 SER A C 1
ATOM 567 O O . SER A 1 73 ? 0.320 -6.140 -4.830 1.00 98.25 73 SER A O 1
ATOM 569 N N . VAL A 1 74 ? 2.462 -5.522 -5.117 1.00 98.62 74 VAL A N 1
ATOM 570 C CA . VAL A 1 74 ? 2.417 -5.300 -6.566 1.00 98.62 74 VAL A CA 1
ATOM 571 C C . VAL A 1 74 ? 3.511 -6.112 -7.253 1.00 98.62 74 VAL A C 1
ATOM 573 O O . VAL A 1 74 ? 4.525 -6.440 -6.639 1.00 98.62 74 VAL A O 1
ATOM 576 N N . LEU A 1 75 ? 3.308 -6.456 -8.520 1.00 98.62 75 LEU A N 1
ATOM 577 C CA . LEU A 1 75 ? 4.285 -7.191 -9.317 1.00 98.62 75 LEU A CA 1
ATOM 578 C C . LEU A 1 75 ? 5.213 -6.213 -10.042 1.00 98.62 75 LEU A C 1
ATOM 580 O O . LEU A 1 75 ? 4.736 -5.305 -10.718 1.00 98.62 75 LEU A O 1
ATOM 584 N N . ILE A 1 76 ? 6.521 -6.430 -9.955 1.00 98.44 76 ILE A N 1
ATOM 585 C CA . ILE A 1 76 ? 7.531 -5.776 -10.787 1.00 98.44 76 ILE A CA 1
ATOM 586 C C . ILE A 1 76 ? 7.759 -6.646 -12.029 1.00 98.44 76 ILE A C 1
ATOM 588 O O . ILE A 1 76 ? 8.069 -7.837 -11.917 1.00 98.44 76 ILE A O 1
ATOM 592 N N . GLY A 1 77 ? 7.579 -6.048 -13.205 1.00 96.00 77 GLY A N 1
ATOM 593 C CA . GLY A 1 77 ? 7.828 -6.677 -14.498 1.00 96.00 77 GLY A CA 1
ATOM 594 C C . GLY A 1 77 ? 9.318 -6.804 -14.825 1.00 96.00 77 GLY A C 1
ATOM 595 O O . GLY A 1 77 ? 10.187 -6.330 -14.100 1.00 96.00 77 GLY A O 1
ATOM 596 N N . ASP A 1 78 ? 9.615 -7.416 -15.966 1.00 91.31 78 ASP A N 1
ATOM 597 C CA . ASP A 1 78 ? 10.976 -7.622 -16.483 1.00 91.31 78 ASP A CA 1
ATOM 598 C C . ASP A 1 78 ? 11.747 -6.320 -16.777 1.00 91.31 78 ASP A C 1
ATOM 600 O O . ASP A 1 78 ? 12.977 -6.296 -16.766 1.00 91.31 78 ASP A O 1
ATOM 604 N N . ASN A 1 79 ? 11.030 -5.220 -16.995 1.00 91.69 79 ASN A N 1
ATOM 605 C CA . ASN A 1 79 ? 11.579 -3.887 -17.227 1.00 91.69 79 ASN A CA 1
ATOM 606 C C . ASN A 1 79 ? 11.873 -3.090 -15.940 1.00 91.69 79 ASN A C 1
ATOM 608 O O . ASN A 1 79 ? 12.192 -1.902 -16.030 1.00 91.69 79 ASN A O 1
ATOM 612 N N . GLY A 1 80 ? 11.735 -3.695 -14.755 1.00 94.12 80 GLY A N 1
ATOM 613 C CA . GLY A 1 80 ? 11.940 -3.013 -13.474 1.00 94.12 80 GLY A CA 1
ATOM 614 C C . GLY A 1 80 ? 10.826 -2.046 -13.076 1.00 94.12 80 GLY A C 1
ATOM 615 O O . GLY A 1 80 ? 10.996 -1.298 -12.117 1.00 94.12 80 GLY A O 1
ATOM 616 N N . LYS A 1 81 ? 9.693 -2.041 -13.790 1.00 97.19 81 LYS A N 1
ATOM 617 C CA . LYS A 1 81 ? 8.522 -1.215 -13.474 1.00 97.19 81 LYS A CA 1
ATOM 618 C C . LYS A 1 81 ? 7.424 -2.054 -12.845 1.00 97.19 81 LYS A C 1
ATOM 620 O O . LYS A 1 81 ? 7.261 -3.234 -13.150 1.00 97.19 81 LYS A O 1
ATOM 625 N N . ILE A 1 82 ? 6.623 -1.414 -12.004 1.00 98.56 82 ILE A N 1
ATOM 626 C CA . ILE A 1 82 ? 5.426 -2.034 -11.442 1.00 98.56 82 ILE A CA 1
ATOM 627 C C . ILE A 1 82 ? 4.413 -2.275 -12.568 1.00 98.56 82 ILE A C 1
ATOM 629 O O . ILE A 1 82 ? 4.102 -1.368 -13.339 1.00 98.56 82 ILE A O 1
ATOM 633 N N . VAL A 1 83 ? 3.880 -3.492 -12.65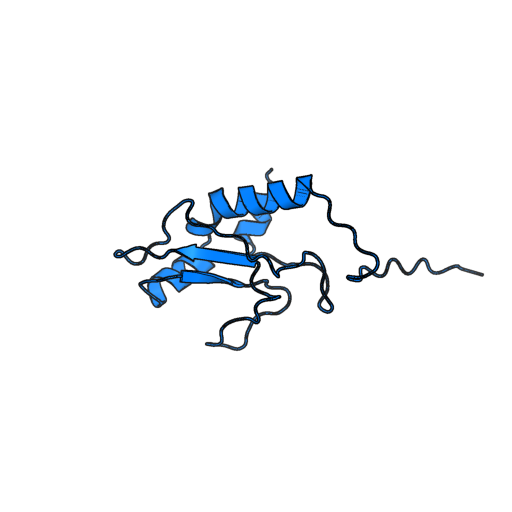1 1.00 98.38 83 VAL A N 1
ATOM 634 C CA . VAL A 1 83 ? 2.812 -3.869 -13.581 1.00 98.38 83 VAL A CA 1
ATOM 635 C C . VAL A 1 83 ? 1.504 -3.209 -13.117 1.00 98.38 83 VAL A C 1
ATOM 637 O O . VAL A 1 83 ? 1.033 -3.523 -12.016 1.00 98.38 83 VAL A O 1
ATOM 640 N N . PRO A 1 84 ? 0.884 -2.314 -13.909 1.00 98.38 84 PRO A N 1
ATOM 641 C CA . PRO A 1 84 ? -0.377 -1.672 -13.537 1.00 98.38 84 PRO A CA 1
ATOM 642 C C . PRO A 1 84 ? -1.484 -2.694 -13.247 1.00 98.38 84 PRO A C 1
ATOM 644 O O . PRO A 1 84 ? -1.579 -3.726 -13.909 1.00 98.38 84 PRO A O 1
ATOM 647 N N . GLY A 1 85 ? -2.312 -2.429 -12.234 1.00 98.06 85 GLY A N 1
ATOM 648 C CA . GLY A 1 85 ? -3.411 -3.317 -11.832 1.00 98.06 85 GLY A CA 1
ATOM 649 C C . GLY A 1 85 ? -2.991 -4.615 -11.125 1.00 98.06 85 GLY A C 1
ATOM 650 O O . GLY A 1 85 ? -3.861 -5.361 -10.678 1.00 98.06 85 GLY A O 1
ATOM 651 N N . SER A 1 86 ? -1.688 -4.878 -10.960 1.00 98.56 86 SER A N 1
ATOM 652 C CA . SER A 1 86 ? -1.176 -6.099 -10.311 1.00 98.56 86 SER A CA 1
ATOM 653 C C . SER A 1 86 ? -1.386 -6.163 -8.795 1.00 98.56 86 SER A C 1
ATOM 655 O O . SER A 1 86 ? -1.072 -7.185 -8.186 1.00 98.56 86 SER A O 1
ATOM 657 N N . TYR A 1 87 ? -1.910 -5.099 -8.180 1.00 98.69 87 TYR A N 1
ATOM 658 C CA . TYR A 1 87 ? -2.119 -5.024 -6.738 1.00 98.69 87 TYR A CA 1
ATOM 659 C C . TYR A 1 87 ? -2.949 -6.198 -6.198 1.00 98.69 87 TYR A C 1
ATOM 661 O O . TYR A 1 87 ? -4.087 -6.446 -6.622 1.00 98.69 87 TYR A O 1
ATOM 669 N N . GLN A 1 88 ? -2.398 -6.856 -5.184 1.00 98.44 88 GLN A N 1
ATOM 670 C CA . GLN A 1 88 ? -3.054 -7.882 -4.388 1.00 98.44 88 GLN A CA 1
ATOM 671 C C . GLN A 1 88 ? -3.114 -7.439 -2.928 1.00 98.44 88 GLN A C 1
ATOM 673 O O . GLN A 1 88 ? -2.087 -7.143 -2.314 1.00 98.44 88 GLN A O 1
ATOM 678 N N . ARG A 1 89 ? -4.328 -7.403 -2.365 1.00 97.38 89 ARG A N 1
ATOM 679 C CA . ARG A 1 89 ? -4.537 -7.089 -0.946 1.00 97.38 89 ARG A CA 1
ATOM 680 C C . ARG A 1 89 ? -3.891 -8.153 -0.063 1.00 97.38 89 ARG A C 1
ATOM 682 O O . ARG A 1 89 ? -3.989 -9.340 -0.375 1.00 97.38 89 ARG A O 1
ATOM 689 N N . MET A 1 90 ? -3.310 -7.737 1.056 1.00 96.31 90 MET A N 1
ATOM 690 C CA . MET A 1 90 ? -2.839 -8.670 2.076 1.00 96.31 90 MET A CA 1
ATOM 691 C C . MET A 1 90 ? -4.020 -9.106 2.961 1.00 96.31 90 MET A C 1
ATOM 693 O O . MET A 1 90 ? -4.618 -8.254 3.616 1.00 96.31 90 MET A O 1
ATOM 697 N N . PRO A 1 91 ? -4.390 -10.402 3.018 1.00 93.50 91 PRO A N 1
ATOM 698 C CA . PRO A 1 91 ? -5.562 -10.843 3.783 1.00 93.50 91 PRO A CA 1
ATOM 699 C C . PRO A 1 91 ? -5.449 -10.645 5.300 1.00 93.50 91 PRO A C 1
ATOM 701 O O . PRO A 1 91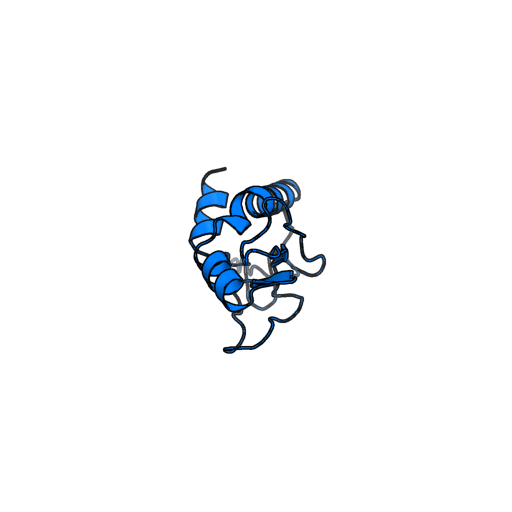 ? -6.468 -10.616 5.985 1.00 93.50 91 PRO A O 1
ATOM 704 N N . THR A 1 92 ? -4.227 -10.550 5.827 1.00 91.56 92 THR A N 1
ATOM 705 C CA . THR A 1 92 ? -3.950 -10.379 7.260 1.00 91.56 92 THR A CA 1
ATOM 706 C C . THR A 1 92 ? -3.947 -8.918 7.707 1.00 91.56 92 THR A C 1
ATOM 708 O O . THR A 1 92 ? -4.086 -8.656 8.902 1.00 91.56 92 THR A O 1
ATOM 711 N N . HIS A 1 93 ? -3.851 -7.963 6.774 1.00 95.12 93 HIS A N 1
ATOM 712 C CA . HIS A 1 93 ? -3.811 -6.540 7.105 1.00 95.12 93 HIS A CA 1
ATOM 713 C C . HIS A 1 93 ? -5.114 -6.073 7.753 1.00 95.12 93 HIS A C 1
ATOM 715 O O . HIS A 1 93 ? -6.218 -6.446 7.351 1.00 95.12 93 HIS A O 1
ATOM 721 N N . ARG A 1 94 ? -4.981 -5.226 8.775 1.00 93.50 94 ARG A N 1
ATOM 722 C CA . ARG A 1 94 ? -6.105 -4.617 9.489 1.00 93.50 94 ARG A CA 1
ATOM 723 C C . ARG A 1 94 ? -5.987 -3.110 9.420 1.00 93.50 94 ARG A C 1
ATOM 725 O O . ARG A 1 94 ? -4.915 -2.569 9.675 1.00 93.50 94 ARG A O 1
ATOM 732 N N . LEU A 1 95 ? -7.116 -2.432 9.215 1.00 94.94 95 LEU A N 1
ATOM 733 C CA . LEU A 1 95 ? -7.163 -0.968 9.267 1.00 94.94 95 LEU A CA 1
ATOM 734 C C . LEU A 1 95 ? -6.776 -0.415 10.644 1.00 94.94 95 LEU A C 1
ATOM 736 O O . LEU A 1 95 ? -6.224 0.671 10.714 1.00 94.94 95 LEU A O 1
ATOM 740 N N . VAL A 1 96 ? -7.053 -1.147 11.728 1.00 94.06 96 VAL A N 1
ATOM 741 C CA . VAL A 1 96 ? -6.643 -0.785 13.093 1.00 94.06 96 VAL A CA 1
ATOM 742 C C . VAL A 1 96 ? -5.941 -1.976 13.739 1.00 94.06 96 VAL A C 1
ATOM 744 O O . VAL A 1 96 ? -6.497 -3.078 13.788 1.00 94.06 96 VAL A O 1
ATOM 747 N N . SER A 1 97 ? -4.734 -1.748 14.252 1.00 91.00 97 SER A N 1
ATOM 748 C CA . SER A 1 97 ? -3.928 -2.724 14.992 1.00 91.00 97 SER A CA 1
ATOM 749 C C . SER A 1 97 ? -3.578 -2.195 16.391 1.00 91.00 97 SER A C 1
ATOM 751 O O . SER A 1 97 ? -4.090 -1.163 16.827 1.00 91.00 97 SER A O 1
ATOM 753 N N . GLY A 1 98 ? -2.710 -2.905 17.121 1.00 88.88 98 GLY A N 1
ATOM 754 C CA . GLY A 1 98 ? -2.129 -2.381 18.363 1.00 88.88 98 GLY A CA 1
ATOM 755 C C . GLY A 1 98 ? -1.255 -1.135 18.156 1.00 88.88 98 GLY A C 1
ATOM 756 O O . GLY A 1 98 ? -0.999 -0.427 19.120 1.00 88.88 98 GLY A O 1
ATOM 757 N N . GLN A 1 99 ? -0.848 -0.852 16.912 1.00 89.56 99 GLN A N 1
ATOM 758 C CA . GLN A 1 99 ? -0.080 0.335 16.515 1.00 89.56 99 GLN A CA 1
ATOM 759 C C . GLN A 1 99 ? -0.976 1.483 16.011 1.00 89.56 99 GLN A C 1
ATOM 761 O O . GLN A 1 99 ? -0.482 2.473 15.483 1.00 89.56 99 GLN A O 1
ATOM 766 N N . GLY A 1 100 ? -2.301 1.366 16.164 1.00 91.38 100 GLY A N 1
ATOM 767 C CA . GLY A 1 100 ? -3.262 2.383 15.741 1.00 91.38 100 GLY A CA 1
ATOM 768 C C . GLY A 1 100 ? -3.802 2.172 14.325 1.00 91.38 100 GLY A C 1
ATOM 769 O O . GLY A 1 100 ? -3.891 1.041 13.837 1.00 91.38 100 GLY A O 1
ATOM 770 N N . LEU A 1 101 ? -4.242 3.267 13.701 1.00 94.06 101 LEU A N 1
ATOM 771 C CA . LEU A 1 101 ? -4.813 3.280 12.352 1.00 94.06 101 LEU A CA 1
ATOM 772 C C . LEU A 1 101 ? -3.713 3.055 11.300 1.00 94.06 101 LEU A C 1
ATOM 774 O O . LEU A 1 101 ? -2.591 3.523 11.468 1.00 94.06 101 LEU A O 1
ATOM 778 N N . PHE A 1 102 ? -4.043 2.351 10.218 1.00 96.00 102 PHE A N 1
ATOM 779 C CA . PHE A 1 102 ? -3.174 2.204 9.050 1.00 96.00 102 PHE A CA 1
ATOM 780 C C . PHE A 1 102 ? -2.753 3.563 8.478 1.00 96.00 102 PHE A C 1
ATOM 782 O O . PHE A 1 102 ? -3.516 4.532 8.517 1.00 96.00 102 PHE A O 1
ATOM 789 N N . VAL A 1 103 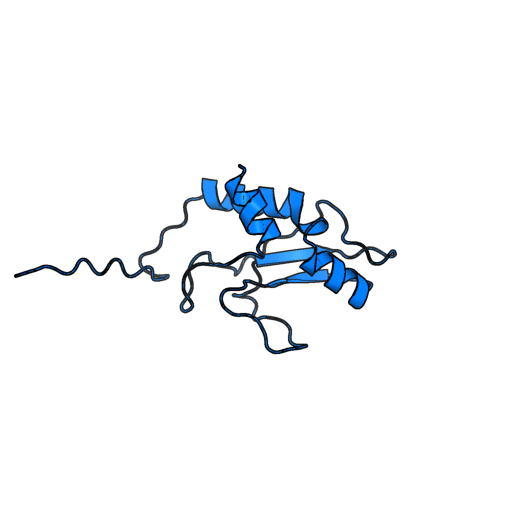? -1.552 3.614 7.908 1.00 97.12 103 VA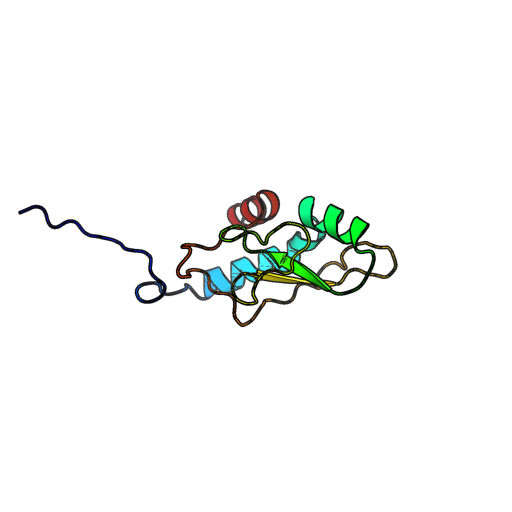L A N 1
ATOM 790 C CA . VAL A 1 103 ? -1.005 4.806 7.258 1.00 97.12 103 VAL A CA 1
ATOM 791 C C . VAL A 1 103 ? -0.473 4.418 5.881 1.00 97.12 103 VAL A C 1
ATOM 793 O O . VAL A 1 103 ? 0.299 3.472 5.734 1.00 97.12 103 VAL A O 1
ATOM 796 N N . LEU A 1 104 ? -0.910 5.149 4.856 1.00 97.69 104 LEU A N 1
ATOM 797 C CA . LEU A 1 104 ? -0.406 5.018 3.488 1.00 97.69 104 LEU A CA 1
ATOM 798 C C . LEU A 1 104 ? 0.744 6.002 3.246 1.00 97.69 104 LEU A C 1
ATOM 800 O O . LEU A 1 104 ? 0.900 6.974 3.988 1.00 97.69 104 LEU A O 1
ATOM 804 N N . SER A 1 105 ? 1.491 5.801 2.159 1.00 96.94 105 SER A N 1
ATOM 805 C CA . SER A 1 105 ? 2.360 6.846 1.611 1.00 96.94 105 SER A CA 1
ATOM 806 C C . SER A 1 105 ? 1.555 8.122 1.331 1.00 96.94 105 SER A C 1
ATOM 808 O O . SER A 1 105 ? 0.338 8.080 1.104 1.00 96.94 105 SER A O 1
ATOM 810 N N . ALA A 1 106 ? 2.230 9.273 1.300 1.00 97.69 106 ALA A N 1
ATOM 811 C CA . ALA A 1 106 ? 1.563 10.551 1.050 1.00 97.69 106 ALA A CA 1
ATOM 812 C C . ALA A 1 106 ? 0.810 10.557 -0.295 1.00 97.69 106 ALA A C 1
ATOM 814 O O . ALA A 1 106 ? -0.296 11.089 -0.391 1.00 97.69 106 ALA A O 1
ATOM 815 N N . TYR A 1 107 ? 1.384 9.914 -1.316 1.00 98.38 107 TYR A N 1
ATOM 816 C CA . TYR A 1 107 ? 0.778 9.792 -2.639 1.00 98.38 107 TYR A CA 1
ATOM 817 C C . TYR A 1 107 ? -0.533 8.994 -2.603 1.00 98.38 107 TYR A C 1
ATOM 819 O O . TYR A 1 107 ? -1.569 9.476 -3.064 1.00 98.38 107 TYR A O 1
ATOM 827 N N . LEU A 1 108 ? -0.511 7.786 -2.030 1.00 98.56 108 LEU A N 1
ATOM 828 C CA . LEU A 1 108 ? -1.688 6.915 -1.997 1.00 98.56 108 LEU A CA 1
ATOM 829 C C . LEU A 1 108 ? -2.764 7.441 -1.048 1.00 98.56 108 LEU A C 1
ATOM 831 O O . LEU A 1 108 ? -3.951 7.304 -1.341 1.00 98.56 108 LEU A O 1
ATOM 835 N N . HIS A 1 109 ? -2.365 8.094 0.046 1.00 98.44 109 HIS A N 1
ATOM 836 C CA . HIS A 1 109 ? -3.297 8.818 0.902 1.00 98.44 109 HIS A CA 1
ATOM 837 C C . HIS A 1 109 ? -4.023 9.922 0.123 1.00 98.44 109 HIS A C 1
ATOM 839 O O . HIS A 1 109 ? -5.250 9.978 0.159 1.00 98.44 109 HIS A O 1
ATOM 845 N N . GLY A 1 110 ? -3.287 10.747 -0.631 1.00 98.56 110 GLY A N 1
ATOM 846 C CA . GLY A 1 110 ? -3.879 11.779 -1.484 1.00 98.56 110 GLY A CA 1
ATOM 847 C C . GLY A 1 110 ? -4.894 11.202 -2.472 1.00 98.56 110 GLY A C 1
ATOM 848 O O . GLY A 1 110 ? -6.014 11.694 -2.561 1.00 98.56 110 GLY A O 1
ATOM 849 N N . LYS A 1 111 ? -4.553 10.089 -3.134 1.00 98.56 111 LYS A N 1
ATOM 850 C CA . LYS A 1 111 ? -5.461 9.421 -4.080 1.00 98.56 111 LYS A CA 1
ATOM 851 C C . LYS A 1 111 ? -6.714 8.835 -3.444 1.00 98.56 111 LYS A C 1
ATOM 853 O O . LYS A 1 111 ? -7.744 8.786 -4.108 1.00 98.56 111 LYS A O 1
ATOM 858 N N . LEU A 1 112 ? -6.635 8.395 -2.190 1.00 98.31 112 LEU A N 1
ATOM 859 C CA . LEU A 1 112 ? -7.788 7.888 -1.447 1.00 98.31 112 LEU A CA 1
ATOM 860 C C . LEU A 1 112 ? -8.737 9.013 -1.026 1.00 98.31 112 LEU A C 1
ATOM 862 O O . LEU A 1 112 ? -9.945 8.818 -1.030 1.00 98.31 112 LEU A O 1
ATOM 866 N N . VAL A 1 113 ? -8.194 10.178 -0.665 1.00 98.12 113 VAL A N 1
ATOM 867 C CA . VAL A 1 113 ? -8.979 11.358 -0.262 1.00 98.12 113 VAL A CA 1
ATOM 868 C C . VAL A 1 113 ? -9.698 12.010 -1.450 1.00 98.12 113 VAL A C 1
ATOM 870 O O . VAL A 1 113 ? -10.716 12.665 -1.257 1.00 98.12 113 VAL A O 1
ATOM 873 N N . GLU A 1 114 ? -9.186 11.834 -2.669 1.00 96.81 114 GLU A N 1
ATOM 874 C CA . GLU A 1 114 ? -9.783 12.357 -3.907 1.00 96.81 114 GLU A CA 1
ATOM 875 C C . GLU A 1 114 ? -11.011 11.565 -4.410 1.00 96.81 114 GLU A C 1
ATOM 877 O O . GLU A 1 114 ? -11.646 12.013 -5.366 1.00 96.81 114 GLU A O 1
ATOM 882 N N . GLN A 1 115 ? -11.331 10.408 -3.814 1.00 88.06 115 GLN A N 1
ATOM 883 C CA . GLN A 1 115 ? -12.467 9.558 -4.211 1.00 88.06 115 GLN A CA 1
ATOM 884 C C . GLN A 1 115 ? -13.800 10.038 -3.629 1.00 88.06 115 GLN A C 1
ATOM 886 O O . GLN A 1 115 ? -14.814 9.954 -4.358 1.00 88.06 115 GLN A O 1
#

Radius of gyration: 15.75 Å; chains: 1; bounding box: 35×25×55 Å

Foldseek 3Di:
DDDPPCPPQAPVNDDDDVVLVVLLQVLCLQPVLPPPVQLVVLLVVQFAKDFFFFPLDDDDPPDDDDLQGTQWIFGRDNRSGTDRSRTDGRPNHDCQHPSGGTHGPPRSVVSSVVD

Organism: NCBI:txid765915

Secondary structure (DSSP, 8-state):
----------TTT----HHHHHHHHHHHHHHGGG-HHHHHHHHHH-SEEEEEE-TTSPPPTTPPPPGGGEEEEEEE-TTSSBPTT--EE-TT--SEETTEE----HHHHHHHHT-